Protein AF-A0ABC9ES92-F1 (afdb_monomer_lite)

Foldseek 3Di:
DDPVVVVVVVVVDPPDDDPPDDPDPDDDDDDDDDDPDPDPPPPDPDPVCPVVVVVLVVQLVVCCVPPNNVVSVVVSVVVVVVCCCVPPPVDDPVNVVVVVVVVVVVVVVVPPPDDDDD

pLDDT: mean 72.82, std 18.05, range [37.56, 93.44]

Sequence (118 aa):
MDEKEFRRTLELFPVVRSRDYCAEPGTSSRGTKQPLRVQATKSNKKDSSSAEDLFMQKLKMAAEKKIGATKAEFFCKAFEEAHEKLVYKELNLDAAKKFLSAYETDATQRFAGAGDPM

Structure (mmCIF, N/CA/C/O backbone):
data_AF-A0ABC9ES92-F1
#
_entry.id   AF-A0ABC9ES92-F1
#
loop_
_atom_site.group_PDB
_atom_site.id
_atom_site.type_symbol
_atom_site.label_atom_id
_atom_site.label_alt_id
_atom_site.label_comp_id
_atom_site.label_asym_id
_atom_site.label_entity_id
_atom_site.label_seq_id
_atom_site.pdbx_PDB_ins_code
_atom_site.Cartn_x
_atom_site.Cartn_y
_atom_site.Cartn_z
_atom_site.occupancy
_atom_site.B_iso_or_equiv
_atom_site.auth_seq_id
_atom_site.auth_comp_id
_atom_site.auth_asym_id
_atom_site.auth_atom_id
_atom_site.pdbx_PDB_model_num
ATOM 1 N N . MET A 1 1 ? 30.869 23.842 -41.806 1.00 66.81 1 MET A N 1
ATOM 2 C CA . MET A 1 1 ? 29.984 24.471 -40.812 1.00 66.81 1 MET A CA 1
ATOM 3 C C . MET A 1 1 ? 30.861 25.350 -39.956 1.00 66.81 1 MET A C 1
ATOM 5 O O . MET A 1 1 ? 31.819 24.843 -39.378 1.00 66.81 1 MET A O 1
ATOM 9 N N . ASP A 1 2 ? 30.601 26.649 -39.955 1.00 92.25 2 ASP A N 1
ATOM 10 C CA . ASP A 1 2 ? 31.417 27.595 -39.194 1.00 92.25 2 ASP A CA 1
ATOM 11 C C . ASP A 1 2 ? 31.064 27.533 -37.704 1.00 92.25 2 ASP A C 1
ATOM 13 O O . ASP A 1 2 ? 29.918 27.296 -37.336 1.00 92.25 2 ASP A O 1
ATOM 17 N N . GLU A 1 3 ? 32.016 27.824 -36.819 1.00 89.62 3 GLU A N 1
ATOM 18 C CA . GLU A 1 3 ? 31.805 27.826 -35.359 1.00 89.62 3 GLU A CA 1
ATOM 19 C C . GLU A 1 3 ? 30.614 28.716 -34.937 1.00 89.62 3 GLU A C 1
ATOM 21 O O . GLU A 1 3 ? 29.848 28.407 -34.024 1.00 89.62 3 GLU A O 1
ATOM 26 N N . LYS A 1 4 ? 30.409 29.830 -35.648 1.00 89.19 4 LYS A N 1
ATOM 27 C CA . LYS A 1 4 ? 29.260 30.723 -35.434 1.00 89.19 4 LYS A CA 1
ATOM 28 C C . LYS A 1 4 ? 27.934 30.076 -35.845 1.00 89.19 4 LYS A C 1
ATOM 30 O O . LYS A 1 4 ? 26.914 30.319 -35.208 1.00 89.19 4 LYS A O 1
ATOM 35 N N . GLU A 1 5 ? 27.950 29.288 -36.910 1.00 90.25 5 GLU A N 1
ATOM 36 C CA . GLU A 1 5 ? 26.791 28.578 -37.447 1.00 90.25 5 GLU A CA 1
ATOM 37 C C . GLU A 1 5 ? 26.422 27.385 -36.553 1.00 90.25 5 GLU A C 1
ATOM 39 O O . GLU A 1 5 ? 25.249 27.179 -36.235 1.00 90.25 5 GLU A O 1
ATOM 44 N N . PHE A 1 6 ? 27.430 26.673 -36.044 1.00 90.06 6 PHE A N 1
ATOM 45 C CA . PHE A 1 6 ? 27.268 25.601 -35.065 1.00 90.06 6 PHE A CA 1
ATOM 46 C C . PHE A 1 6 ? 26.614 26.101 -33.772 1.00 90.06 6 PHE A C 1
ATOM 48 O O . PHE A 1 6 ? 25.609 25.541 -33.337 1.00 90.06 6 PHE A O 1
ATOM 55 N N . ARG A 1 7 ? 27.086 27.223 -33.210 1.00 88.12 7 ARG A N 1
ATOM 56 C CA . ARG A 1 7 ? 26.488 27.808 -31.994 1.00 88.12 7 ARG A CA 1
ATOM 57 C C . ARG A 1 7 ? 25.038 28.255 -32.177 1.00 88.12 7 ARG A C 1
ATOM 59 O O . ARG A 1 7 ? 24.207 27.927 -31.337 1.00 88.12 7 ARG A O 1
ATOM 66 N N . ARG A 1 8 ? 24.706 28.918 -33.292 1.00 88.50 8 ARG A N 1
ATOM 67 C CA . ARG A 1 8 ? 23.309 29.290 -33.607 1.00 88.50 8 ARG A CA 1
ATOM 68 C C . ARG A 1 8 ? 22.394 28.072 -33.722 1.00 88.50 8 ARG A C 1
ATOM 70 O O . ARG A 1 8 ? 21.225 28.146 -33.366 1.00 88.50 8 ARG A O 1
ATOM 77 N N . THR A 1 9 ? 22.932 26.957 -34.209 1.00 86.38 9 THR A N 1
ATOM 78 C CA . THR A 1 9 ? 22.187 25.699 -34.318 1.00 86.38 9 THR A CA 1
ATOM 79 C C . THR A 1 9 ? 21.904 25.102 -32.939 1.00 86.38 9 THR A C 1
ATOM 81 O O . THR A 1 9 ? 20.798 24.632 -32.697 1.00 86.38 9 THR A O 1
ATOM 84 N N . LEU A 1 10 ? 22.861 25.167 -32.006 1.00 84.69 10 LEU A N 1
ATOM 85 C CA . LEU A 1 10 ? 22.663 24.700 -30.629 1.00 84.69 10 LEU A CA 1
ATOM 86 C C . LEU A 1 10 ? 21.646 25.548 -29.852 1.00 84.69 10 LEU A C 1
ATOM 88 O O . LEU A 1 10 ? 20.902 25.005 -29.041 1.00 84.69 10 LEU A O 1
ATOM 92 N N . GLU A 1 11 ? 21.579 26.853 -30.122 1.00 83.31 11 GLU A N 1
ATOM 93 C CA . GLU A 1 11 ? 20.595 27.762 -29.511 1.00 83.31 11 GLU A CA 1
ATOM 94 C C . GLU A 1 11 ? 19.148 27.487 -29.956 1.00 83.31 11 GLU A C 1
ATOM 96 O O . GLU A 1 11 ? 18.211 27.877 -29.261 1.00 83.31 11 GLU A O 1
ATOM 101 N N . LEU A 1 12 ? 18.948 26.807 -31.092 1.00 87.56 12 LEU A N 1
ATOM 102 C CA . LEU A 1 12 ? 17.617 26.476 -31.609 1.00 87.56 12 LEU A CA 1
ATOM 103 C C . LEU A 1 12 ? 16.942 25.347 -30.816 1.00 87.56 12 LEU A C 1
ATOM 105 O O . LEU A 1 12 ? 15.714 25.240 -30.811 1.00 87.56 12 LEU A O 1
ATOM 109 N N . PHE A 1 13 ? 17.728 24.504 -30.143 1.00 85.94 13 PHE A N 1
ATOM 110 C CA . PHE A 1 13 ? 17.186 23.405 -29.360 1.00 85.94 13 PHE A CA 1
ATOM 111 C C . PHE A 1 13 ? 16.812 23.881 -27.954 1.00 85.94 13 PHE A C 1
ATOM 113 O O . PHE A 1 13 ? 17.637 24.482 -27.260 1.00 85.94 13 PHE A O 1
ATOM 120 N N . PRO A 1 14 ? 15.582 23.595 -27.488 1.00 81.31 14 PRO A N 1
ATOM 121 C CA . PRO A 1 14 ? 15.200 23.917 -26.126 1.00 81.31 14 PRO A CA 1
ATOM 122 C C . PRO A 1 14 ? 16.129 23.194 -25.152 1.00 81.31 14 PRO A C 1
ATOM 124 O O . PRO A 1 14 ? 16.427 22.010 -25.311 1.00 81.31 14 PRO A O 1
ATOM 127 N N . VAL A 1 15 ? 16.570 23.910 -24.118 1.00 78.19 15 VAL A N 1
ATOM 128 C CA . VAL A 1 15 ? 17.380 23.323 -23.049 1.00 78.19 15 VAL A CA 1
ATOM 129 C C . VAL A 1 15 ? 16.502 22.339 -22.277 1.00 78.19 15 VAL A C 1
ATOM 131 O O . VAL A 1 15 ? 15.752 22.725 -21.379 1.00 78.19 15 VAL A O 1
ATOM 134 N N . VAL A 1 16 ? 16.589 21.058 -22.631 1.00 78.69 16 VAL A N 1
ATOM 135 C CA . VAL A 1 16 ? 15.892 19.991 -21.914 1.00 78.69 16 VAL A CA 1
ATOM 136 C C . VAL A 1 16 ? 16.667 19.703 -20.640 1.00 78.69 16 VAL A C 1
ATOM 138 O O . VAL A 1 16 ? 17.689 19.021 -20.629 1.00 78.69 16 VAL A O 1
ATOM 141 N N . ARG A 1 17 ? 16.179 20.267 -19.543 1.00 78.50 17 ARG A N 1
ATOM 142 C CA . ARG A 1 17 ? 16.627 19.924 -18.200 1.00 78.50 17 ARG A CA 1
ATOM 143 C C . ARG A 1 17 ? 15.727 18.827 -17.658 1.00 78.50 17 ARG A C 1
ATOM 145 O O . ARG A 1 17 ? 14.518 18.853 -17.883 1.00 78.50 17 ARG A O 1
ATOM 152 N N . SER A 1 18 ? 16.313 17.876 -16.933 1.00 81.50 18 SER A N 1
ATOM 153 C CA . SER A 1 18 ? 15.515 16.941 -16.139 1.00 81.50 18 SER A CA 1
ATOM 154 C C . SER A 1 18 ? 14.612 17.733 -15.191 1.00 81.50 18 SER A C 1
ATOM 156 O O . SER A 1 18 ? 14.981 18.828 -14.760 1.00 81.50 18 SER A O 1
ATOM 158 N N . ARG A 1 19 ? 13.443 17.182 -14.855 1.00 74.75 19 ARG A N 1
ATOM 159 C CA . ARG A 1 19 ? 12.465 17.829 -13.966 1.00 74.75 19 ARG A CA 1
ATOM 160 C C . ARG A 1 19 ? 13.094 18.289 -12.646 1.00 74.75 19 ARG A C 1
ATOM 162 O O . ARG A 1 19 ? 12.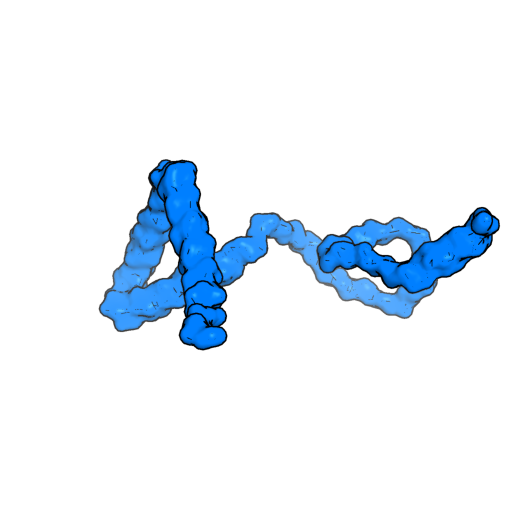698 19.316 -12.109 1.00 74.75 19 ARG A O 1
ATOM 169 N N . ASP A 1 20 ? 14.109 17.564 -12.187 1.00 79.31 20 ASP A N 1
ATOM 170 C CA . ASP A 1 20 ? 14.784 17.801 -10.913 1.00 79.31 20 ASP A CA 1
ATOM 171 C C . ASP A 1 20 ? 16.119 18.562 -11.079 1.00 79.31 20 ASP A C 1
ATOM 173 O O . ASP A 1 20 ? 16.961 18.572 -10.182 1.00 79.31 20 ASP A O 1
ATOM 177 N N . TYR A 1 21 ? 16.353 19.195 -12.236 1.00 79.69 21 TYR A N 1
ATOM 178 C CA . TYR A 1 21 ? 17.554 19.998 -12.470 1.00 79.69 21 TYR A CA 1
ATOM 179 C C . TYR A 1 21 ? 17.530 21.262 -11.604 1.00 79.69 21 TYR A C 1
ATOM 181 O O . TYR A 1 21 ? 16.846 22.242 -11.907 1.00 79.69 21 TYR A O 1
ATOM 189 N N . CYS A 1 22 ? 18.332 21.256 -10.545 1.00 71.56 22 CYS A N 1
ATOM 190 C CA . CYS A 1 22 ? 18.624 22.438 -9.752 1.00 71.56 22 CYS A CA 1
ATOM 191 C C . CYS A 1 22 ? 19.888 23.097 -10.318 1.00 71.56 22 CYS A C 1
ATOM 193 O O . CYS A 1 22 ? 20.978 22.532 -10.235 1.00 71.56 22 CYS A O 1
ATOM 195 N N . ALA A 1 23 ? 19.747 24.263 -10.952 1.00 71.69 23 ALA A N 1
ATOM 196 C CA . ALA A 1 23 ? 20.905 25.027 -11.400 1.00 71.69 23 ALA A CA 1
ATOM 197 C C . ALA A 1 23 ? 21.640 25.570 -10.165 1.00 71.69 23 ALA A C 1
ATOM 199 O O . ALA A 1 23 ? 21.080 26.399 -9.447 1.00 71.69 23 ALA A O 1
ATOM 200 N N . GLU A 1 24 ? 22.874 25.122 -9.923 1.00 58.28 24 GLU A N 1
ATOM 201 C CA . GLU A 1 24 ? 23.739 25.737 -8.912 1.00 58.28 24 GLU A CA 1
ATOM 202 C C . GLU A 1 24 ? 23.879 27.243 -9.215 1.00 58.28 24 GLU A C 1
ATOM 204 O O . GLU A 1 24 ? 24.171 27.595 -10.366 1.00 58.28 24 GLU A O 1
ATOM 209 N N . PRO A 1 25 ? 23.646 28.151 -8.243 1.00 54.53 25 PRO A N 1
ATOM 210 C CA . PRO A 1 25 ? 23.686 29.598 -8.466 1.00 54.53 25 PRO A CA 1
ATOM 211 C C . PRO A 1 25 ? 25.118 30.113 -8.713 1.00 54.53 25 PRO A C 1
ATOM 213 O O . PRO A 1 25 ? 25.732 30.756 -7.866 1.00 54.53 25 PRO A O 1
ATOM 216 N N . GLY A 1 26 ? 25.664 29.845 -9.898 1.00 49.56 26 GLY A N 1
ATOM 217 C CA . GLY A 1 26 ? 26.963 30.329 -10.360 1.00 49.56 26 GLY A CA 1
ATOM 218 C C . GLY A 1 26 ? 26.825 31.512 -11.316 1.00 49.56 26 GLY A C 1
ATOM 219 O O . GLY A 1 26 ? 26.682 31.329 -12.518 1.00 49.56 26 GLY A O 1
ATOM 220 N N . THR A 1 27 ? 26.858 32.722 -10.752 1.00 52.88 27 THR A N 1
ATOM 221 C CA . THR A 1 27 ? 27.228 34.011 -11.375 1.00 52.88 27 THR A CA 1
ATOM 222 C C . THR A 1 27 ? 26.691 34.332 -12.785 1.00 52.88 27 THR A C 1
ATOM 224 O O . THR A 1 27 ? 27.366 34.098 -13.784 1.00 52.88 27 THR A O 1
ATOM 227 N N . SER A 1 28 ? 25.561 35.045 -12.879 1.00 48.62 28 SER A N 1
ATOM 228 C CA . SER A 1 28 ? 25.391 36.084 -13.912 1.00 48.62 28 SER A CA 1
ATOM 229 C C . SER A 1 28 ? 24.344 37.124 -13.505 1.00 48.62 28 SER A C 1
ATOM 231 O O . SER A 1 28 ? 23.317 36.809 -12.909 1.00 48.62 28 SER A O 1
ATOM 233 N N . SER A 1 29 ? 24.677 38.390 -13.751 1.00 57.62 29 SER A N 1
ATOM 234 C CA . SER A 1 29 ? 24.108 39.574 -13.108 1.00 57.62 29 SER A CA 1
ATOM 235 C C . SER A 1 29 ? 22.726 39.996 -13.627 1.00 57.62 29 SER A C 1
ATOM 237 O O . SER A 1 29 ? 22.443 39.888 -14.816 1.00 57.62 29 SER A O 1
ATOM 239 N N . ARG A 1 30 ? 21.983 40.655 -12.723 1.00 48.62 30 ARG A N 1
ATOM 240 C CA . ARG A 1 30 ? 20.831 41.561 -12.923 1.00 48.62 30 ARG A CA 1
ATOM 241 C C . ARG A 1 30 ? 19.485 40.912 -13.262 1.00 48.62 30 ARG A C 1
ATOM 243 O O . ARG A 1 30 ? 19.105 40.739 -14.410 1.00 48.62 30 ARG A O 1
ATOM 250 N N . GLY A 1 31 ? 18.698 40.741 -12.203 1.00 39.78 31 GLY A N 1
ATOM 251 C CA . GLY A 1 31 ? 17.253 40.544 -12.252 1.00 39.78 31 GLY A CA 1
ATOM 252 C C . GLY A 1 31 ? 16.660 40.684 -10.854 1.00 39.78 31 GLY A C 1
ATOM 253 O O . GLY A 1 31 ? 16.496 39.707 -10.135 1.00 39.78 31 GLY A O 1
ATOM 254 N N . THR A 1 32 ? 16.398 41.917 -10.428 1.00 47.75 32 THR A N 1
ATOM 255 C CA . THR A 1 32 ? 15.749 42.243 -9.154 1.00 47.75 32 THR A CA 1
ATOM 256 C C . THR A 1 32 ? 14.339 41.655 -9.120 1.00 47.75 32 THR A C 1
ATOM 258 O O . THR A 1 32 ? 13.498 42.224 -9.800 1.00 47.75 32 THR A O 1
ATOM 261 N N . LYS A 1 33 ? 14.076 40.593 -8.336 1.00 49.16 33 LYS A N 1
ATOM 262 C CA . LYS A 1 33 ? 12.883 40.390 -7.470 1.00 49.16 33 LYS A CA 1
ATOM 263 C C . LYS A 1 33 ? 13.169 39.280 -6.433 1.00 49.16 33 LYS A C 1
ATOM 265 O O . LYS A 1 33 ? 13.283 38.120 -6.792 1.00 49.16 33 LYS A O 1
ATOM 270 N N . GLN A 1 34 ? 13.307 39.700 -5.171 1.00 44.66 34 GLN A N 1
ATOM 271 C CA . GLN A 1 34 ? 13.027 39.005 -3.896 1.00 44.66 34 GLN A CA 1
ATOM 272 C C . GLN A 1 34 ? 13.163 37.459 -3.838 1.00 44.66 34 GLN A C 1
ATOM 274 O O . GLN A 1 34 ? 12.318 36.756 -4.390 1.00 44.66 34 GLN A O 1
ATOM 279 N N . PRO A 1 35 ? 14.112 36.904 -3.056 1.00 38.72 35 PRO A N 1
ATOM 280 C CA . PRO A 1 35 ? 14.096 35.493 -2.701 1.00 38.72 35 PRO A CA 1
ATOM 281 C C . PRO A 1 35 ? 13.152 35.272 -1.510 1.00 38.72 35 PRO A C 1
ATOM 283 O O . PRO A 1 35 ? 13.461 35.651 -0.378 1.00 38.72 35 PRO A O 1
ATOM 286 N N . LEU A 1 36 ? 12.010 34.616 -1.736 1.00 41.03 36 LEU A N 1
ATOM 287 C CA . LEU A 1 36 ? 11.286 33.984 -0.636 1.00 41.03 36 LEU A CA 1
ATOM 288 C C . LEU A 1 36 ? 12.129 32.788 -0.182 1.00 41.03 36 LEU A C 1
ATOM 290 O O . LEU A 1 36 ? 12.162 31.740 -0.824 1.00 41.03 36 LEU A O 1
ATOM 294 N N . ARG A 1 37 ? 12.873 32.996 0.904 1.00 45.53 37 ARG A N 1
ATOM 295 C CA . ARG A 1 37 ? 13.659 31.989 1.616 1.00 45.53 37 ARG A CA 1
ATOM 296 C C . ARG A 1 37 ? 12.727 30.879 2.101 1.00 45.53 37 ARG A C 1
ATOM 298 O O . ARG A 1 37 ? 12.223 30.938 3.219 1.00 45.53 37 ARG A O 1
ATOM 305 N N . VAL A 1 38 ? 12.522 29.855 1.280 1.00 37.56 38 VAL A N 1
ATOM 306 C CA . VAL A 1 38 ? 12.030 28.566 1.764 1.00 37.56 38 VAL A CA 1
ATOM 307 C C . VAL A 1 38 ? 13.262 27.780 2.171 1.00 37.56 38 VAL A C 1
ATOM 309 O O . VAL A 1 38 ? 14.162 27.516 1.377 1.00 37.56 38 VAL A O 1
ATOM 312 N N . GLN A 1 39 ? 13.350 27.551 3.474 1.00 39.38 39 GLN A N 1
ATOM 313 C CA . GLN A 1 39 ? 14.449 26.862 4.119 1.00 39.38 39 GLN A CA 1
ATOM 314 C C . GLN A 1 39 ? 14.681 25.511 3.443 1.00 39.38 39 GLN A C 1
ATOM 316 O O . GLN A 1 39 ? 13.740 24.757 3.208 1.00 39.38 39 GLN A O 1
ATOM 321 N N . ALA A 1 40 ? 15.950 25.221 3.169 1.00 40.47 40 ALA A N 1
ATOM 322 C CA . ALA A 1 40 ? 16.426 23.900 2.820 1.00 40.47 40 ALA A CA 1
ATOM 323 C C . ALA A 1 40 ? 16.157 22.949 3.993 1.00 40.47 40 ALA A C 1
ATOM 325 O O . ALA A 1 40 ? 17.002 22.752 4.869 1.00 40.47 40 ALA A O 1
ATOM 326 N N . THR A 1 41 ? 14.974 22.347 4.023 1.00 41.97 41 THR A N 1
ATOM 327 C CA . THR A 1 41 ? 14.826 21.050 4.659 1.00 41.97 41 THR A CA 1
ATOM 328 C C . THR A 1 41 ? 15.480 20.054 3.717 1.00 41.97 41 THR A C 1
ATOM 330 O O . THR A 1 41 ? 15.077 19.881 2.571 1.00 41.97 41 THR A O 1
ATOM 333 N N . LYS A 1 42 ? 16.561 19.438 4.193 1.00 48.50 42 LYS A N 1
ATOM 334 C CA . LYS A 1 42 ? 17.116 18.220 3.612 1.00 48.50 42 LYS A CA 1
ATOM 335 C C . LYS A 1 42 ? 15.996 17.176 3.606 1.00 48.50 42 LYS A C 1
ATOM 337 O O . LYS A 1 42 ? 15.815 16.466 4.594 1.00 48.50 42 LYS A O 1
ATOM 342 N N . SER A 1 43 ? 15.206 17.119 2.538 1.00 40.84 43 SER A N 1
ATOM 343 C CA . SER A 1 43 ? 14.259 16.039 2.312 1.00 40.84 43 SER A CA 1
ATOM 344 C C . SER A 1 43 ? 15.075 14.820 1.919 1.00 40.84 43 SER A C 1
ATOM 346 O O . SER A 1 43 ? 15.534 14.630 0.795 1.00 40.84 43 SER A O 1
ATOM 348 N N . ASN A 1 44 ? 15.330 14.031 2.951 1.00 43.12 44 ASN A N 1
ATOM 349 C CA . ASN A 1 44 ? 15.733 12.649 2.870 1.00 43.12 44 ASN A CA 1
ATOM 350 C C . ASN A 1 44 ? 14.908 11.942 1.780 1.00 43.12 44 ASN A C 1
ATOM 352 O O . ASN A 1 44 ? 13.692 12.125 1.719 1.00 43.12 44 ASN A O 1
ATOM 356 N N . LYS A 1 45 ? 15.569 11.151 0.930 1.00 48.19 45 LYS A N 1
ATOM 357 C CA . LYS A 1 45 ? 14.937 10.272 -0.065 1.00 48.19 45 LYS A CA 1
ATOM 358 C C . LYS A 1 45 ? 13.762 9.520 0.573 1.00 48.19 45 LYS A C 1
ATOM 360 O O . LYS A 1 45 ? 13.998 8.612 1.365 1.00 48.19 45 LYS A O 1
ATOM 365 N N . LYS A 1 46 ? 12.516 9.880 0.247 1.00 48.12 46 LYS A N 1
ATOM 366 C CA . LYS A 1 46 ? 11.335 9.086 0.626 1.00 48.12 46 LYS A CA 1
ATOM 367 C C . LYS A 1 46 ? 10.110 9.365 -0.252 1.00 48.12 46 LYS A C 1
ATOM 369 O O . LYS A 1 46 ? 8.997 9.480 0.245 1.00 48.12 46 LYS A O 1
ATOM 374 N N . ASP A 1 47 ? 10.286 9.426 -1.568 1.00 44.09 47 ASP A N 1
ATOM 375 C CA . ASP A 1 47 ? 9.147 9.592 -2.485 1.00 44.09 47 ASP A CA 1
ATOM 376 C C . ASP A 1 47 ? 8.248 8.340 -2.577 1.00 44.09 47 ASP A C 1
ATOM 378 O O . ASP A 1 47 ? 7.123 8.426 -3.062 1.00 44.09 47 ASP A O 1
ATOM 382 N N . SER A 1 48 ? 8.672 7.190 -2.035 1.00 49.78 48 SER A N 1
ATOM 383 C CA . SER A 1 48 ? 7.830 5.988 -1.919 1.00 49.78 48 SER A CA 1
ATOM 384 C C . SER A 1 48 ? 6.912 5.975 -0.690 1.00 49.78 48 SER A C 1
ATOM 386 O O . SER A 1 48 ? 6.008 5.149 -0.629 1.00 49.78 48 SER A O 1
ATOM 388 N N . SER A 1 49 ? 7.091 6.893 0.272 1.00 55.25 49 SER A N 1
ATOM 389 C CA . SER A 1 49 ? 6.267 6.921 1.494 1.00 55.25 49 SER A CA 1
ATOM 390 C C . SER A 1 49 ? 4.815 7.271 1.184 1.00 55.25 49 SER A C 1
ATOM 392 O O . SER A 1 49 ? 3.915 6.699 1.773 1.00 55.25 49 SER A O 1
ATOM 394 N N . SER A 1 50 ? 4.563 8.174 0.230 1.00 59.06 50 SER A N 1
ATOM 395 C CA . SER A 1 50 ? 3.226 8.762 0.065 1.00 59.06 50 SER A CA 1
ATOM 396 C C . SER A 1 50 ? 2.142 7.744 -0.309 1.00 59.06 50 SER A C 1
ATOM 398 O O . SER A 1 50 ? 1.033 7.815 0.213 1.00 59.06 50 SER A O 1
ATOM 400 N N . ALA A 1 51 ? 2.446 6.781 -1.185 1.00 64.56 51 ALA A N 1
ATOM 401 C CA . ALA A 1 51 ? 1.481 5.772 -1.620 1.00 64.56 51 ALA A CA 1
ATOM 402 C C . ALA A 1 51 ? 1.282 4.666 -0.573 1.00 64.56 51 ALA A C 1
ATOM 404 O O . ALA A 1 51 ? 0.154 4.218 -0.357 1.00 64.56 51 ALA A O 1
ATOM 405 N N . GLU A 1 52 ? 2.360 4.253 0.094 1.00 67.62 52 GLU A N 1
ATOM 406 C CA . GLU A 1 52 ? 2.310 3.242 1.152 1.00 67.62 52 GLU A CA 1
ATOM 407 C C . GLU A 1 52 ? 1.609 3.788 2.406 1.00 67.62 52 GLU A C 1
ATOM 409 O O . GLU A 1 52 ? 0.728 3.130 2.963 1.00 67.62 52 GLU A O 1
ATOM 414 N N . ASP A 1 53 ? 1.863 5.055 2.745 1.00 76.94 53 ASP A N 1
ATOM 415 C CA . ASP A 1 53 ? 1.164 5.782 3.807 1.00 76.94 53 ASP A CA 1
ATOM 416 C C . ASP A 1 53 ? -0.343 5.906 3.498 1.00 76.94 53 ASP A C 1
ATOM 418 O O . ASP A 1 53 ? -1.178 5.722 4.387 1.00 76.94 53 ASP A O 1
ATOM 422 N N . LEU A 1 54 ? -0.726 6.131 2.231 1.00 87.75 54 LEU A N 1
ATOM 423 C CA . LEU A 1 54 ? -2.136 6.172 1.810 1.00 87.75 54 LEU A CA 1
ATOM 424 C C . LEU A 1 54 ? -2.835 4.811 1.935 1.00 87.75 54 LEU A C 1
ATOM 426 O O . LEU A 1 54 ? -4.012 4.756 2.307 1.00 87.75 54 LEU A O 1
ATOM 430 N N . PHE A 1 55 ? -2.149 3.712 1.609 1.00 89.12 55 PHE A N 1
ATOM 431 C CA . PHE A 1 55 ? -2.700 2.368 1.784 1.00 89.12 55 PHE A CA 1
ATOM 432 C C . PHE A 1 55 ? -2.916 2.058 3.266 1.00 89.12 55 PHE A C 1
ATOM 434 O O . PHE A 1 55 ? -4.022 1.672 3.652 1.00 89.12 55 PHE A O 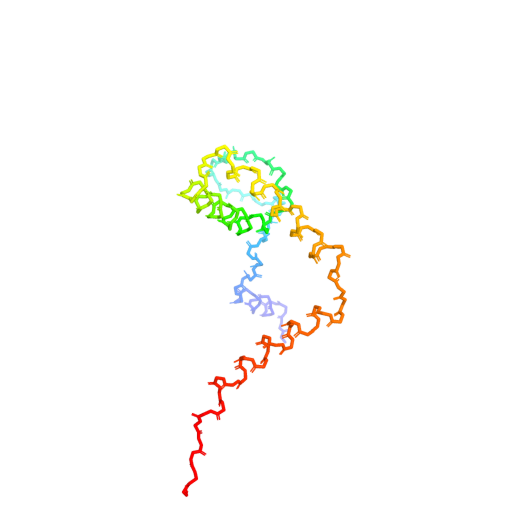1
ATOM 441 N N . MET A 1 56 ? -1.905 2.300 4.104 1.00 87.12 56 MET A N 1
ATOM 442 C CA . MET A 1 56 ? -1.991 2.055 5.544 1.00 87.12 56 MET A CA 1
ATOM 443 C C . MET A 1 56 ? -3.065 2.913 6.213 1.00 87.12 56 MET A C 1
ATOM 445 O O . MET A 1 56 ? -3.808 2.428 7.068 1.00 87.12 56 MET A O 1
ATOM 449 N N . GLN A 1 57 ? -3.244 4.157 5.765 1.00 87.75 57 GLN A N 1
ATOM 450 C CA . GLN A 1 57 ? -4.337 5.008 6.229 1.00 87.75 57 GLN A CA 1
ATOM 451 C C . GLN A 1 57 ? -5.713 4.429 5.859 1.00 87.75 57 GLN A C 1
ATOM 453 O O . GLN A 1 57 ? -6.615 4.390 6.699 1.00 87.75 57 GLN A O 1
ATOM 458 N N . LYS A 1 58 ? -5.886 3.934 4.625 1.00 91.62 58 LYS A N 1
ATOM 459 C CA . LYS A 1 58 ? -7.129 3.263 4.198 1.00 91.62 58 LYS A CA 1
ATOM 460 C C . LYS A 1 58 ? -7.382 1.976 4.977 1.00 91.62 58 LYS A C 1
ATOM 462 O O . LYS A 1 58 ? -8.523 1.729 5.372 1.00 91.62 58 LYS A O 1
ATOM 467 N N . LEU A 1 59 ? -6.336 1.190 5.226 1.00 90.62 59 LEU A N 1
ATOM 468 C CA . LEU A 1 59 ? -6.406 -0.021 6.036 1.00 90.62 59 LEU A CA 1
ATOM 469 C C . LEU 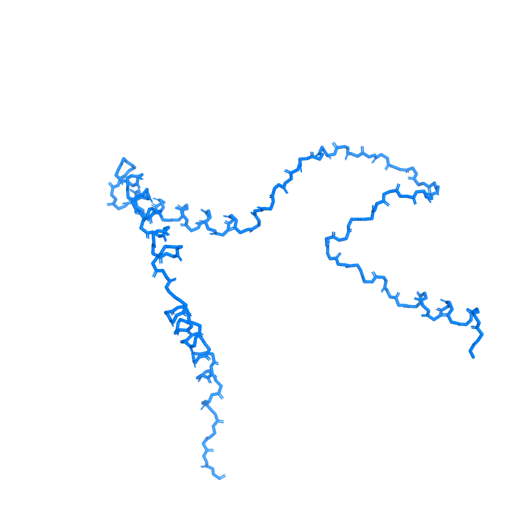A 1 59 ? -6.864 0.305 7.459 1.00 90.62 59 LEU A C 1
ATOM 471 O O . LEU A 1 59 ? -7.803 -0.324 7.945 1.00 90.62 59 LEU A O 1
ATOM 475 N N . LYS A 1 60 ? -6.273 1.331 8.086 1.00 89.19 60 LYS A N 1
ATOM 476 C CA . LYS A 1 60 ? -6.662 1.802 9.421 1.00 89.19 60 LYS A CA 1
ATOM 477 C C . LYS A 1 60 ? -8.129 2.221 9.453 1.00 89.19 60 LYS A C 1
ATOM 479 O O . LYS A 1 60 ? -8.878 1.687 10.261 1.00 89.19 60 LYS A O 1
ATOM 484 N N . MET A 1 61 ? -8.578 3.068 8.525 1.00 90.44 61 MET A N 1
ATOM 485 C CA . MET A 1 61 ? -9.990 3.484 8.454 1.00 90.44 61 MET A CA 1
ATOM 486 C C . MET A 1 61 ? -10.951 2.292 8.296 1.00 90.44 61 MET A C 1
ATOM 488 O O . MET A 1 61 ? -12.009 2.243 8.930 1.00 90.44 61 MET A O 1
ATOM 492 N N . ALA A 1 62 ? -10.595 1.307 7.466 1.00 91.50 62 ALA A N 1
ATOM 493 C CA . ALA A 1 62 ? -11.400 0.102 7.287 1.00 91.50 62 ALA A CA 1
ATOM 494 C C . ALA A 1 62 ? -11.414 -0.775 8.550 1.00 91.50 62 ALA A C 1
ATOM 496 O O . ALA A 1 62 ? -12.472 -1.273 8.940 1.00 91.50 62 ALA A O 1
ATOM 497 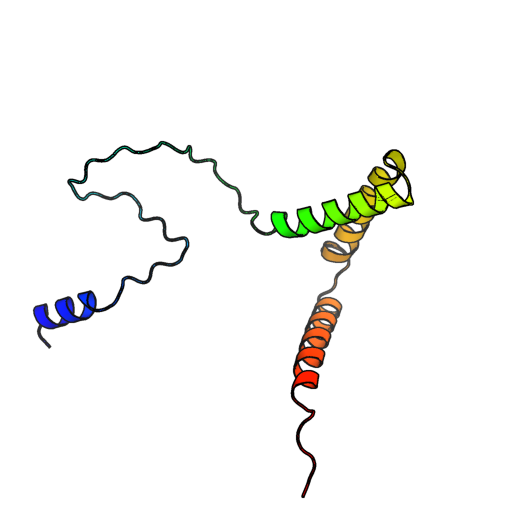N N . ALA A 1 63 ? -10.267 -0.941 9.211 1.00 89.75 63 ALA A N 1
ATOM 498 C CA . ALA A 1 63 ? -10.144 -1.699 10.451 1.00 89.75 63 ALA A CA 1
ATOM 499 C C . ALA A 1 63 ? -10.916 -1.033 11.599 1.00 89.75 63 ALA A C 1
ATOM 501 O O . ALA A 1 63 ? -11.660 -1.704 12.309 1.00 89.75 63 ALA A O 1
ATOM 502 N N . GLU A 1 64 ? -10.843 0.289 11.742 1.00 90.56 64 GLU A N 1
ATOM 503 C CA . GLU A 1 64 ? -11.612 1.033 12.746 1.00 90.56 64 GLU A CA 1
ATOM 504 C C . GLU A 1 64 ? -13.114 0.823 12.566 1.00 90.56 64 GLU A C 1
ATOM 506 O O . GLU A 1 64 ? -13.820 0.527 13.532 1.00 90.56 64 GLU A O 1
ATOM 511 N N . LYS A 1 65 ? -13.592 0.861 11.317 1.00 91.31 65 LYS A N 1
ATOM 512 C CA . LYS A 1 65 ? -14.999 0.607 10.989 1.00 91.31 65 LYS A CA 1
ATOM 513 C C . LYS A 1 65 ? -15.457 -0.811 11.353 1.00 91.31 65 LYS A C 1
ATOM 515 O O . LYS A 1 65 ? -16.629 -0.991 11.677 1.00 91.31 65 LYS A O 1
ATOM 520 N N . LYS A 1 66 ? -14.587 -1.824 11.258 1.00 90.00 66 LYS A N 1
ATOM 521 C CA . LYS A 1 66 ? -14.977 -3.235 11.468 1.00 90.00 66 LYS A CA 1
ATOM 522 C C . LYS A 1 66 ? -14.689 -3.769 12.868 1.00 90.00 66 LYS A C 1
ATOM 524 O O . LYS A 1 66 ? -15.400 -4.662 13.316 1.00 90.00 66 LYS A O 1
ATOM 529 N N . ILE A 1 67 ? -13.654 -3.266 13.533 1.00 86.62 67 ILE A N 1
ATOM 530 C CA . ILE A 1 67 ? -13.097 -3.853 14.761 1.00 86.62 67 ILE A CA 1
ATOM 531 C C . ILE A 1 67 ? -12.988 -2.823 15.903 1.00 86.62 67 ILE A C 1
ATOM 533 O O . ILE A 1 67 ? -12.699 -3.200 17.040 1.00 86.62 67 ILE A O 1
ATOM 537 N N . GLY A 1 68 ? -13.262 -1.543 15.621 1.00 86.81 68 GLY A N 1
ATOM 538 C CA . GLY A 1 68 ? -13.157 -0.433 16.567 1.00 86.81 68 GLY A CA 1
ATOM 539 C C . GLY A 1 68 ? -11.730 0.103 16.713 1.00 86.81 68 GLY A C 1
ATOM 540 O O . GLY A 1 68 ? -10.756 -0.614 16.480 1.00 86.81 68 GLY A O 1
ATOM 541 N N . ALA A 1 69 ? -11.607 1.368 17.130 1.00 82.38 69 ALA A N 1
ATOM 542 C CA . ALA A 1 69 ? -10.337 2.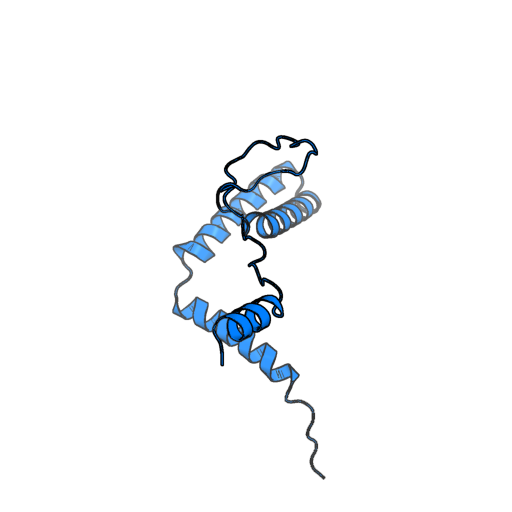103 17.181 1.00 82.38 69 ALA A CA 1
ATOM 543 C C . ALA A 1 69 ? -9.227 1.373 17.952 1.00 82.38 69 ALA A C 1
ATOM 545 O O . ALA A 1 69 ? -8.121 1.205 17.449 1.00 82.38 69 ALA A O 1
ATOM 546 N N . THR A 1 70 ? -9.541 0.845 19.135 1.00 83.88 70 THR A N 1
ATOM 547 C CA . THR A 1 70 ? -8.548 0.201 20.006 1.00 83.88 70 THR A CA 1
ATOM 548 C C . THR A 1 70 ? -7.961 -1.074 19.399 1.00 83.88 70 THR A C 1
ATOM 550 O O . THR A 1 70 ? -6.776 -1.333 19.554 1.00 83.88 70 THR A O 1
ATOM 553 N N . LYS A 1 71 ? -8.764 -1.884 18.694 1.00 85.12 71 LYS A N 1
ATOM 554 C CA . LYS A 1 71 ? -8.285 -3.126 18.056 1.00 85.12 71 LYS A CA 1
ATOM 555 C C . LYS A 1 71 ? -7.703 -2.880 16.667 1.00 85.12 71 LYS A C 1
ATOM 557 O O . LYS A 1 71 ? -6.856 -3.653 16.227 1.00 85.12 71 LYS A O 1
ATOM 562 N N . ALA A 1 72 ? -8.132 -1.816 15.992 1.00 85.31 72 ALA A N 1
ATOM 563 C CA . ALA A 1 72 ? -7.612 -1.433 14.688 1.00 85.31 72 ALA A CA 1
ATOM 564 C C . ALA A 1 72 ? -6.117 -1.103 14.740 1.00 85.31 72 ALA A C 1
ATOM 566 O O . ALA A 1 72 ? -5.384 -1.504 13.845 1.00 85.31 72 ALA A O 1
ATOM 567 N N . GLU A 1 73 ? -5.640 -0.454 15.804 1.00 87.38 73 GLU A N 1
ATOM 568 C CA . GLU A 1 73 ? -4.209 -0.158 15.951 1.00 87.38 73 GLU A CA 1
ATOM 569 C C . GLU A 1 73 ? -3.361 -1.426 16.093 1.00 87.38 73 GLU A C 1
ATOM 571 O O . GLU A 1 73 ? -2.342 -1.562 15.416 1.00 87.38 73 GLU A O 1
ATOM 576 N N . PHE A 1 74 ? -3.814 -2.397 16.893 1.00 90.06 74 PHE A N 1
ATOM 577 C CA . PHE A 1 74 ? -3.157 -3.706 16.982 1.00 90.06 74 PHE A CA 1
ATOM 578 C C . PHE A 1 74 ? -3.177 -4.451 15.647 1.00 90.06 74 PHE A C 1
ATOM 580 O O . PHE A 1 74 ? -2.179 -5.061 15.274 1.00 90.06 74 PHE A O 1
ATOM 587 N N . PHE A 1 75 ? -4.292 -4.383 14.917 1.00 91.00 75 PHE A N 1
ATOM 588 C CA . PHE A 1 75 ? -4.414 -5.005 13.603 1.00 91.00 75 PHE A CA 1
ATOM 589 C C . PHE A 1 75 ? -3.452 -4.385 12.584 1.00 91.00 75 PHE A C 1
ATOM 591 O O . PHE A 1 75 ? -2.730 -5.116 11.913 1.00 91.00 75 PHE A O 1
ATOM 598 N N . CYS A 1 76 ? -3.399 -3.053 12.496 1.00 88.69 76 CYS A N 1
ATOM 599 C CA . CYS A 1 76 ? -2.479 -2.364 11.594 1.00 88.69 76 CYS A CA 1
ATOM 600 C C . CYS A 1 76 ? -1.024 -2.696 11.926 1.00 88.69 76 CYS A C 1
ATOM 602 O O . CYS A 1 76 ? -0.257 -3.003 11.022 1.00 88.69 76 CYS A O 1
ATOM 604 N N . LYS A 1 77 ? -0.664 -2.730 13.213 1.00 90.94 77 LYS A N 1
ATOM 605 C CA . LYS A 1 77 ? 0.693 -3.082 13.642 1.00 90.94 77 LYS A CA 1
ATOM 606 C C . LYS A 1 77 ? 1.061 -4.530 13.298 1.00 90.94 77 LYS A C 1
ATOM 608 O O . LYS A 1 77 ? 2.155 -4.786 12.808 1.00 90.94 77 LYS A O 1
ATOM 613 N N . ALA A 1 78 ? 0.142 -5.472 13.512 1.00 93.44 78 ALA A N 1
ATOM 614 C CA . ALA A 1 78 ? 0.344 -6.869 13.126 1.00 93.44 78 ALA A CA 1
ATOM 615 C C . ALA A 1 78 ? 0.460 -7.033 11.601 1.00 93.44 78 ALA A C 1
ATOM 617 O O . ALA A 1 78 ? 1.244 -7.850 11.120 1.00 93.44 78 ALA A O 1
ATOM 618 N N . PHE A 1 79 ? -0.302 -6.247 10.835 1.00 91.12 79 PHE A N 1
ATOM 619 C CA . PHE A 1 79 ? -0.217 -6.230 9.379 1.00 91.12 79 PHE A CA 1
ATOM 620 C C . PHE A 1 79 ? 1.127 -5.680 8.891 1.00 91.12 79 PHE A C 1
ATOM 622 O O . PHE A 1 79 ? 1.731 -6.286 8.012 1.00 91.12 79 PHE A O 1
ATOM 629 N N . GLU A 1 80 ? 1.611 -4.576 9.466 1.00 89.12 80 GLU A N 1
ATOM 630 C CA . GLU A 1 80 ? 2.926 -4.006 9.139 1.00 89.12 80 GLU A CA 1
ATOM 631 C C . GLU A 1 80 ? 4.049 -5.021 9.372 1.00 89.12 80 GLU A C 1
ATOM 633 O O . GLU A 1 80 ? 4.876 -5.235 8.488 1.00 89.12 80 GLU A O 1
ATOM 638 N N . GLU A 1 81 ? 4.041 -5.704 10.518 1.00 90.19 81 GLU A N 1
ATOM 639 C CA . GLU A 1 81 ? 5.039 -6.728 10.843 1.00 90.19 81 GLU A CA 1
ATOM 640 C C . GLU A 1 81 ? 4.980 -7.918 9.871 1.00 90.19 81 GLU A C 1
ATOM 642 O O . GLU A 1 81 ? 6.012 -8.392 9.384 1.00 90.19 81 GLU A O 1
ATOM 647 N N . ALA A 1 82 ? 3.769 -8.380 9.541 1.00 89.62 82 ALA A N 1
ATOM 648 C CA . ALA A 1 82 ? 3.574 -9.446 8.566 1.00 89.62 82 ALA A CA 1
ATOM 649 C C . ALA A 1 82 ? 4.043 -9.031 7.163 1.00 89.62 82 ALA A C 1
ATOM 651 O O . ALA A 1 82 ? 4.725 -9.809 6.496 1.00 89.62 82 ALA A O 1
ATOM 652 N N . HIS A 1 83 ? 3.722 -7.809 6.728 1.00 88.56 83 HIS A N 1
ATOM 653 C CA . HIS A 1 83 ? 4.159 -7.258 5.447 1.00 88.56 83 HIS A CA 1
ATOM 654 C C . HIS A 1 83 ? 5.682 -7.149 5.384 1.00 88.56 83 HIS A C 1
ATOM 656 O O . HIS A 1 83 ? 6.289 -7.606 4.416 1.00 88.56 83 HIS A O 1
ATOM 662 N N . GLU A 1 84 ? 6.316 -6.622 6.435 1.00 88.12 84 GLU A N 1
ATOM 663 C CA . GLU A 1 84 ? 7.770 -6.486 6.487 1.00 88.12 84 GLU A CA 1
ATOM 664 C C . GLU A 1 84 ? 8.455 -7.851 6.355 1.00 88.12 84 GLU A C 1
ATOM 666 O O . GLU A 1 84 ? 9.392 -8.027 5.570 1.00 88.12 84 GLU A O 1
ATOM 671 N N . LYS A 1 85 ? 7.960 -8.844 7.098 1.00 90.44 85 LYS A N 1
ATOM 672 C CA . LYS A 1 85 ? 8.489 -10.206 7.051 1.00 90.44 85 LYS A CA 1
ATOM 673 C C . LYS A 1 85 ? 8.301 -10.827 5.669 1.00 90.44 85 LYS A C 1
ATOM 675 O O . LYS A 1 85 ? 9.257 -11.367 5.115 1.00 90.44 85 LYS A O 1
ATOM 680 N N . LEU A 1 86 ? 7.105 -10.716 5.100 1.00 85.44 86 LEU A N 1
ATOM 681 C CA . LEU A 1 86 ? 6.776 -11.365 3.837 1.00 85.44 86 LEU A CA 1
ATOM 682 C C . LEU A 1 86 ? 7.526 -10.740 2.655 1.00 85.44 86 LEU A C 1
ATOM 684 O O . LEU A 1 86 ? 8.024 -11.470 1.808 1.00 85.44 86 LEU A O 1
ATOM 688 N N . VAL A 1 87 ? 7.641 -9.410 2.612 1.00 83.25 87 VAL A N 1
ATOM 689 C CA . VAL A 1 87 ? 8.225 -8.681 1.474 1.00 83.25 87 VAL A CA 1
ATOM 690 C C . VAL A 1 87 ? 9.743 -8.579 1.564 1.00 83.25 87 VAL A C 1
ATOM 692 O O . VAL A 1 87 ? 10.420 -8.773 0.557 1.00 83.25 87 VAL A O 1
ATOM 695 N N . TYR A 1 88 ? 10.296 -8.291 2.745 1.00 78.81 88 TYR A N 1
ATOM 696 C CA . TYR A 1 88 ? 11.732 -8.015 2.870 1.00 78.81 88 TYR A CA 1
ATOM 697 C C . TYR A 1 88 ? 12.552 -9.206 3.364 1.00 78.81 88 TYR A C 1
ATOM 699 O O . TYR A 1 88 ? 13.749 -9.258 3.089 1.00 78.81 88 TYR A O 1
ATOM 707 N N . LYS A 1 89 ? 11.949 -10.148 4.104 1.00 81.12 89 LYS A N 1
ATOM 708 C CA . LYS A 1 89 ? 12.685 -11.275 4.710 1.00 81.12 89 LYS A CA 1
ATOM 709 C C . LYS A 1 89 ? 12.423 -12.599 3.998 1.00 81.12 89 LYS A C 1
ATOM 711 O O . LYS A 1 89 ? 13.357 -13.369 3.804 1.00 81.12 89 LYS A O 1
ATOM 716 N N . GLU A 1 90 ? 11.178 -12.869 3.617 1.00 85.19 90 GLU A N 1
ATOM 717 C CA . GLU A 1 90 ? 10.769 -14.170 3.067 1.00 85.19 90 GLU A CA 1
ATOM 718 C C . GLU A 1 90 ? 10.608 -14.180 1.542 1.00 85.19 90 GLU A C 1
ATOM 720 O O . GLU A 1 90 ? 10.660 -15.254 0.936 1.00 85.19 90 GLU A O 1
ATOM 725 N N . LEU A 1 91 ? 10.449 -13.017 0.897 1.00 83.69 91 LEU A N 1
ATOM 726 C CA . LEU A 1 91 ? 10.307 -12.946 -0.555 1.00 83.69 91 LEU A CA 1
ATOM 727 C C . LEU A 1 91 ? 11.616 -13.361 -1.236 1.00 83.69 91 LEU A C 1
ATOM 729 O O . LEU A 1 91 ? 12.586 -12.605 -1.304 1.00 83.69 91 LEU A O 1
ATOM 733 N N . ASN A 1 92 ? 11.637 -14.577 -1.773 1.00 84.12 92 ASN A N 1
ATOM 734 C CA . ASN A 1 92 ? 12.769 -15.046 -2.553 1.00 84.12 92 ASN A CA 1
ATOM 735 C C . ASN A 1 92 ? 12.697 -14.532 -4.007 1.00 84.12 92 ASN A C 1
ATOM 737 O O . ASN A 1 92 ? 11.645 -14.146 -4.525 1.00 84.12 92 ASN A O 1
ATOM 741 N N . LEU A 1 93 ? 13.846 -14.543 -4.684 1.00 83.44 93 LEU A N 1
ATOM 742 C CA . LEU A 1 93 ? 13.990 -14.032 -6.051 1.00 83.44 93 LEU A CA 1
ATOM 743 C C . LEU A 1 93 ? 13.136 -14.831 -7.061 1.00 83.44 93 LEU A C 1
ATOM 745 O O . LEU A 1 93 ? 12.611 -14.264 -8.016 1.00 83.44 93 LEU A O 1
ATOM 749 N N . ASP A 1 94 ? 12.957 -16.136 -6.836 1.00 86.12 94 ASP A N 1
ATOM 750 C CA . ASP A 1 94 ? 12.119 -17.007 -7.675 1.00 86.12 94 ASP A CA 1
ATOM 751 C C . ASP A 1 94 ? 10.628 -16.625 -7.606 1.00 86.12 94 ASP A C 1
ATOM 753 O O . ASP A 1 94 ? 9.959 -16.493 -8.630 1.00 86.12 94 ASP A O 1
ATOM 757 N N . ALA A 1 95 ? 10.117 -16.362 -6.405 1.00 86.12 95 ALA A N 1
ATOM 758 C CA . ALA A 1 95 ? 8.756 -15.916 -6.154 1.00 86.12 95 ALA A CA 1
ATOM 759 C C . ALA A 1 95 ? 8.532 -14.523 -6.748 1.00 86.12 95 ALA A C 1
ATOM 761 O O . ALA A 1 95 ? 7.556 -14.320 -7.466 1.00 86.12 95 ALA A O 1
ATOM 762 N N . ALA A 1 96 ? 9.470 -13.593 -6.541 1.00 86.69 96 ALA A N 1
ATOM 763 C CA . ALA A 1 96 ? 9.415 -12.261 -7.144 1.00 86.69 96 ALA A CA 1
ATOM 764 C C . ALA A 1 96 ? 9.329 -12.325 -8.681 1.00 86.69 96 ALA A C 1
ATOM 766 O O . ALA A 1 96 ? 8.490 -11.658 -9.288 1.00 86.69 96 ALA A O 1
ATOM 767 N N . LYS A 1 97 ? 10.145 -13.180 -9.314 1.00 87.06 97 LYS A N 1
ATOM 768 C CA . LYS A 1 97 ? 10.097 -13.415 -10.766 1.00 87.06 97 LYS A CA 1
ATOM 769 C C . LYS A 1 97 ? 8.757 -13.984 -11.218 1.00 87.06 97 LYS A C 1
ATOM 771 O O . LYS A 1 97 ? 8.220 -13.515 -12.218 1.00 87.06 97 LYS A O 1
ATOM 776 N N . LYS A 1 98 ? 8.193 -14.943 -10.477 1.00 88.88 98 LYS A N 1
ATOM 777 C CA . LYS A 1 98 ? 6.853 -15.481 -10.762 1.00 88.88 98 LYS A CA 1
ATOM 778 C C . LYS A 1 98 ? 5.791 -14.382 -10.738 1.00 88.88 98 LYS A C 1
ATOM 780 O O . LYS A 1 98 ? 5.012 -14.301 -11.684 1.00 88.88 98 LYS A O 1
ATOM 785 N N . PHE A 1 99 ? 5.803 -13.497 -9.738 1.00 86.50 99 PHE A N 1
ATOM 786 C CA . PHE A 1 99 ? 4.859 -12.374 -9.668 1.00 86.50 99 PHE A CA 1
ATOM 787 C C . PHE A 1 99 ? 4.988 -11.411 -10.857 1.00 86.50 99 PHE A C 1
ATOM 789 O O . PHE A 1 99 ? 3.976 -11.020 -11.433 1.00 86.50 99 PHE A O 1
ATOM 796 N N . LEU A 1 100 ? 6.214 -11.076 -11.270 1.00 87.38 100 LEU A N 1
ATOM 797 C CA . LEU A 1 100 ? 6.442 -10.225 -12.445 1.00 87.38 100 LEU A CA 1
ATOM 798 C C . LEU A 1 100 ? 5.965 -10.896 -13.739 1.00 87.38 100 LEU A C 1
ATOM 800 O O . LEU A 1 100 ? 5.260 -10.275 -14.529 1.00 87.38 100 LEU A O 1
ATOM 804 N N . SER A 1 101 ? 6.263 -12.185 -13.920 1.00 86.38 101 SER A N 1
ATOM 805 C CA . SER A 1 101 ? 5.816 -12.933 -15.103 1.00 86.38 101 SER A CA 1
ATOM 806 C C . SER A 1 101 ? 4.290 -13.085 -15.173 1.00 86.38 101 SER A C 1
ATOM 808 O O . SER A 1 101 ? 3.705 -13.038 -16.255 1.00 86.38 101 SER A O 1
ATOM 810 N N . ALA A 1 102 ? 3.614 -13.207 -14.026 1.00 84.69 102 ALA A N 1
ATOM 811 C CA . ALA A 1 102 ? 2.154 -13.222 -13.965 1.00 84.69 102 ALA A CA 1
ATOM 812 C C . ALA A 1 102 ? 1.563 -11.875 -14.418 1.00 84.69 102 ALA A C 1
ATOM 814 O O . ALA A 1 102 ? 0.594 -11.840 -15.167 1.00 84.69 102 ALA A O 1
ATOM 815 N N . TYR A 1 103 ? 2.195 -10.763 -14.040 1.00 76.62 103 TYR A N 1
ATOM 816 C CA . TYR A 1 103 ? 1.762 -9.433 -14.463 1.00 76.62 103 TYR A CA 1
ATOM 817 C C . TYR A 1 103 ? 1.957 -9.192 -15.973 1.00 76.62 103 TYR A C 1
ATOM 819 O O . TYR A 1 103 ? 1.107 -8.595 -16.634 1.00 76.62 103 TYR A O 1
ATOM 827 N N . GLU A 1 104 ? 3.056 -9.687 -16.546 1.00 78.31 104 GLU A N 1
ATOM 828 C CA . GLU A 1 104 ? 3.340 -9.569 -17.985 1.00 78.31 104 GLU A CA 1
ATOM 829 C C . GLU A 1 104 ? 2.417 -10.442 -18.853 1.00 78.31 104 GLU A C 1
ATOM 831 O O . GLU A 1 104 ? 2.031 -10.055 -19.962 1.00 78.31 104 GLU A O 1
ATOM 836 N N . THR A 1 105 ? 2.015 -11.609 -18.347 1.00 66.06 105 THR A N 1
ATOM 837 C CA . THR A 1 105 ? 1.096 -12.508 -19.065 1.00 66.06 105 THR A CA 1
ATOM 838 C C . THR A 1 105 ? -0.335 -11.958 -19.120 1.00 66.06 105 THR A C 1
ATOM 840 O O . THR A 1 105 ? -0.971 -12.058 -20.173 1.00 66.06 105 THR A O 1
ATOM 843 N N . ASP A 1 106 ? -0.801 -11.269 -18.073 1.00 59.16 106 ASP A N 1
ATOM 844 C CA . ASP A 1 106 ? -2.091 -10.553 -18.064 1.00 59.16 106 ASP A CA 1
ATOM 845 C C . ASP A 1 106 ? -2.123 -9.369 -19.054 1.00 59.16 106 ASP A C 1
ATOM 847 O O . ASP A 1 106 ? -3.132 -9.109 -19.717 1.00 59.16 106 ASP A O 1
ATOM 851 N N . ALA A 1 107 ? -0.999 -8.664 -19.225 1.00 58.50 107 ALA A N 1
ATOM 852 C CA . ALA A 1 107 ? -0.888 -7.581 -20.205 1.00 58.50 107 ALA A CA 1
ATOM 853 C C . ALA A 1 107 ? -0.954 -8.088 -21.660 1.00 58.50 107 ALA A C 1
ATOM 855 O O . ALA A 1 107 ? -1.438 -7.380 -22.544 1.00 58.50 107 ALA A O 1
ATOM 856 N N . THR A 1 108 ? -0.515 -9.326 -21.902 1.00 52.59 108 THR A N 1
ATOM 857 C CA . THR A 1 108 ? -0.452 -9.930 -23.243 1.00 52.59 108 THR A CA 1
ATOM 858 C C . THR A 1 108 ? -1.799 -10.525 -23.683 1.00 52.59 108 THR A C 1
ATOM 860 O O . THR A 1 108 ? -2.145 -10.456 -24.863 1.00 52.59 108 THR A O 1
ATOM 863 N N . GLN A 1 109 ? -2.632 -11.019 -22.755 1.00 54.47 109 GLN A N 1
ATOM 864 C CA . GLN A 1 109 ? -3.985 -11.511 -23.082 1.00 54.47 109 GLN A CA 1
ATOM 865 C C . GLN A 1 109 ? -4.941 -10.412 -23.569 1.00 54.47 109 GLN A C 1
ATOM 867 O O . GLN A 1 109 ? -5.890 -10.697 -24.297 1.00 54.47 109 GLN A O 1
ATOM 872 N N . ARG A 1 110 ? -4.670 -9.142 -23.246 1.00 51.12 110 ARG A N 1
ATOM 873 C CA . ARG A 1 110 ? -5.497 -8.002 -23.673 1.00 51.12 110 ARG A CA 1
ATOM 874 C C . ARG A 1 110 ? -5.378 -7.647 -25.162 1.00 51.12 110 ARG A C 1
ATOM 876 O O . ARG A 1 110 ? -6.194 -6.869 -25.646 1.00 51.12 110 ARG A O 1
ATOM 883 N N . PHE A 1 111 ? -4.403 -8.214 -25.880 1.00 51.88 111 PHE A N 1
ATOM 884 C CA . PHE A 1 111 ? -4.150 -7.924 -27.300 1.00 51.88 111 PHE A CA 1
ATOM 885 C C . PHE A 1 111 ? -4.333 -9.126 -28.244 1.00 51.88 111 PHE A C 1
ATOM 887 O O . PHE A 1 111 ? -4.238 -8.954 -29.454 1.00 51.88 111 PHE A O 1
ATOM 894 N N . ALA A 1 112 ? -4.632 -10.327 -27.734 1.00 56.75 112 ALA A N 1
ATOM 895 C CA . ALA A 1 112 ? -4.737 -11.552 -28.542 1.00 56.75 112 ALA A CA 1
ATOM 896 C C . ALA A 1 112 ? -6.182 -11.943 -28.930 1.00 56.75 112 ALA A C 1
ATOM 898 O O . ALA A 1 112 ? -6.430 -13.080 -29.321 1.00 56.75 112 ALA A O 1
ATOM 899 N N . GLY A 1 113 ? -7.142 -11.021 -28.807 1.00 54.03 113 GLY A N 1
ATOM 900 C CA . GLY A 1 113 ? -8.566 -11.259 -29.070 1.00 54.03 113 GLY A CA 1
ATOM 901 C C . GLY A 1 113 ? -9.134 -10.407 -30.206 1.00 54.03 113 GLY A C 1
ATOM 902 O O . GLY A 1 113 ? -10.113 -9.704 -29.988 1.00 54.03 113 GLY A O 1
ATOM 903 N N . ALA A 1 114 ? -8.514 -10.409 -31.387 1.00 55.34 114 ALA A N 1
ATOM 904 C CA . ALA A 1 114 ? -9.122 -9.870 -32.609 1.00 55.34 114 ALA A CA 1
ATOM 905 C C . ALA A 1 114 ? -8.439 -10.473 -33.845 1.00 55.34 114 ALA A C 1
ATOM 907 O O . ALA A 1 114 ? -7.468 -9.929 -34.366 1.00 55.34 114 ALA A O 1
ATOM 908 N N . GLY A 1 115 ? -8.926 -11.626 -34.291 1.00 48.94 115 GLY A N 1
ATOM 909 C CA . GLY A 1 115 ? -8.422 -12.294 -35.485 1.00 48.94 115 GLY A CA 1
ATOM 910 C C . GLY A 1 115 ? -9.254 -13.522 -35.816 1.00 48.94 115 GLY A C 1
ATOM 911 O O . GLY A 1 115 ? -8.725 -14.629 -35.819 1.00 48.94 115 GLY A O 1
ATOM 912 N N . ASP A 1 116 ? -10.558 -13.331 -36.026 1.00 45.94 116 ASP A N 1
ATOM 913 C CA . ASP A 1 116 ? -11.385 -14.352 -36.669 1.00 45.94 116 ASP A CA 1
ATOM 914 C C . ASP A 1 116 ? -10.925 -14.547 -38.127 1.00 45.94 116 ASP A C 1
ATOM 916 O O . ASP A 1 116 ? -10.644 -13.558 -38.813 1.00 45.94 116 ASP A O 1
ATOM 920 N N . PRO A 1 117 ? -10.839 -15.796 -38.613 1.00 68.81 117 PRO A N 1
ATOM 921 C CA . PRO A 1 117 ? -10.431 -16.095 -39.975 1.00 68.81 117 PRO A CA 1
ATOM 922 C C . PRO A 1 117 ? -11.623 -15.999 -40.937 1.00 68.81 117 PRO A C 1
ATOM 924 O O . PRO A 1 117 ? -12.652 -16.636 -40.712 1.00 68.81 117 PRO A O 1
ATOM 927 N N . MET A 1 118 ? -11.447 -15.265 -42.038 1.00 43.62 118 MET A N 1
ATOM 928 C CA . MET A 1 118 ? -12.161 -15.450 -43.310 1.00 43.62 118 MET 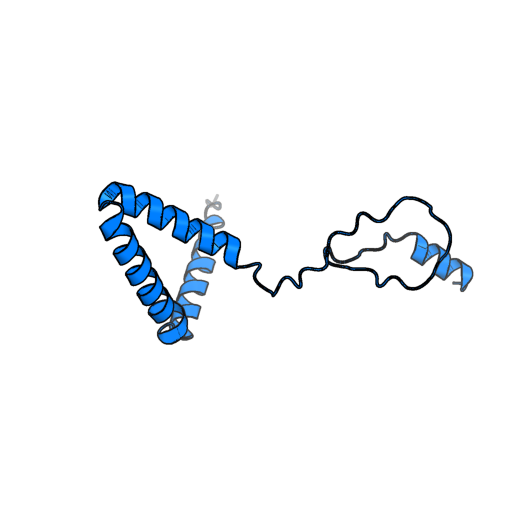A CA 1
ATOM 929 C C . MET A 1 118 ? -11.204 -15.166 -44.464 1.00 43.62 118 MET A C 1
ATOM 931 O O . MET A 1 118 ? -10.564 -14.090 -44.434 1.00 43.62 118 MET A O 1
#

Radius of gyration: 26.74 Å; chains: 1; bounding box: 47×59×63 Å

Organism: NCBI:txid240449

Secondary structure (DSSP, 8-state):
--HHHHHHHHHTS-----TT------------------------S-TTHHHHHHHHHHHHHHHHHHH-HHHHHHHHHHHHHHHHIIIIII--HHHHHHHHHHHHHHHHHTTS------